Protein AF-A0A925S3K0-F1 (afdb_monomer)

Structure (mmCIF, N/CA/C/O backbone):
data_AF-A0A925S3K0-F1
#
_entry.id   AF-A0A925S3K0-F1
#
loop_
_atom_site.group_PDB
_atom_site.id
_atom_site.type_symbol
_atom_site.label_atom_id
_atom_site.label_alt_id
_atom_site.label_comp_id
_atom_site.label_asym_id
_atom_site.label_entity_id
_atom_site.label_seq_id
_atom_site.pdbx_PDB_ins_code
_atom_site.Cartn_x
_atom_site.Cartn_y
_atom_site.Cartn_z
_atom_site.occupancy
_atom_site.B_iso_or_equiv
_atom_site.auth_seq_id
_atom_site.auth_comp_id
_atom_site.auth_asym_id
_atom_site.auth_atom_id
_atom_site.pdbx_PDB_model_num
ATOM 1 N N . MET A 1 1 ? -22.190 6.558 -1.954 1.00 78.75 1 MET A N 1
ATOM 2 C CA . MET A 1 1 ? -20.961 6.521 -1.133 1.00 78.75 1 MET A CA 1
ATOM 3 C C . MET A 1 1 ? -19.927 5.752 -1.927 1.00 78.75 1 MET A C 1
ATOM 5 O O . MET A 1 1 ? -20.302 4.751 -2.520 1.00 78.75 1 MET A O 1
ATOM 9 N N . THR A 1 2 ? -18.701 6.253 -2.025 1.00 91.75 2 THR A N 1
ATOM 10 C CA . THR A 1 2 ? -17.604 5.581 -2.739 1.00 91.75 2 THR A CA 1
ATOM 11 C C . THR A 1 2 ? -16.828 4.677 -1.791 1.00 91.75 2 THR A C 1
ATOM 13 O O . THR A 1 2 ? -16.685 5.010 -0.613 1.00 91.75 2 THR A O 1
ATOM 16 N N . ASP A 1 3 ? -16.290 3.576 -2.306 1.00 95.31 3 ASP A N 1
ATOM 17 C CA . ASP A 1 3 ? -15.508 2.633 -1.508 1.00 95.31 3 ASP A CA 1
ATOM 18 C C . ASP A 1 3 ? -14.068 3.119 -1.278 1.00 95.31 3 ASP A C 1
ATOM 20 O O . ASP A 1 3 ? -13.445 3.730 -2.147 1.00 95.31 3 ASP A O 1
ATOM 24 N N . THR A 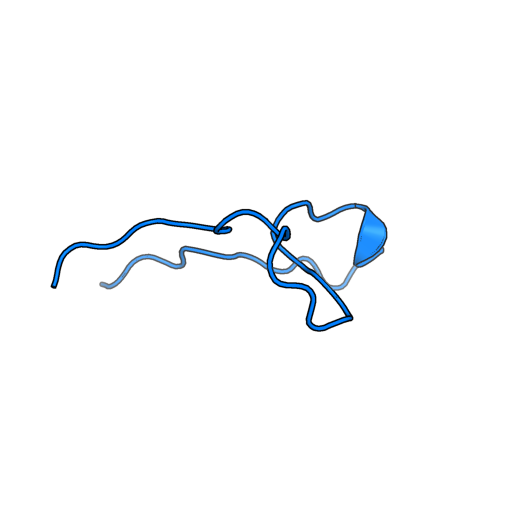1 4 ? -13.514 2.819 -0.100 1.00 97.19 4 THR A N 1
ATOM 25 C CA . THR A 1 4 ? -12.084 2.999 0.198 1.00 97.19 4 THR A CA 1
ATOM 26 C C . THR A 1 4 ? -11.320 1.737 -0.197 1.00 97.19 4 THR A C 1
ATOM 28 O O . THR A 1 4 ? -11.399 0.732 0.510 1.00 97.19 4 THR A O 1
ATOM 31 N N . LEU A 1 5 ? -10.575 1.793 -1.306 1.00 97.88 5 LEU A N 1
ATOM 32 C CA . LEU A 1 5 ? -9.859 0.634 -1.865 1.00 97.88 5 LEU A CA 1
ATOM 33 C C . LEU A 1 5 ? -8.580 0.267 -1.098 1.00 97.88 5 LEU A C 1
ATOM 35 O O . LEU A 1 5 ? -8.245 -0.907 -1.003 1.00 97.88 5 LEU A O 1
ATOM 39 N N . ILE A 1 6 ? -7.890 1.252 -0.515 1.00 98.00 6 ILE A N 1
ATOM 40 C CA . ILE A 1 6 ? -6.694 1.039 0.310 1.00 98.00 6 ILE A CA 1
ATOM 41 C C . ILE A 1 6 ? -6.935 1.701 1.662 1.00 98.00 6 ILE A C 1
ATOM 43 O O . ILE A 1 6 ? -7.068 2.921 1.758 1.00 98.00 6 ILE A O 1
ATOM 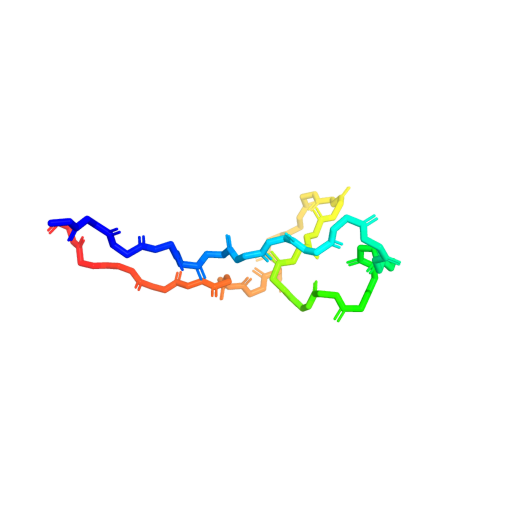47 N N . LYS A 1 7 ? -7.022 0.886 2.715 1.00 97.75 7 LYS A N 1
ATOM 48 C CA . LYS A 1 7 ? -7.181 1.356 4.095 1.00 97.75 7 LYS A CA 1
ATOM 49 C C . LYS A 1 7 ? -5.823 1.442 4.779 1.00 97.75 7 LYS A C 1
ATOM 51 O O . LYS A 1 7 ? -4.940 0.624 4.527 1.00 97.75 7 LYS A O 1
ATOM 56 N N . VAL A 1 8 ? -5.686 2.410 5.678 1.00 98.31 8 VAL A N 1
ATOM 57 C CA . VAL A 1 8 ? -4.479 2.614 6.482 1.00 98.31 8 VAL A CA 1
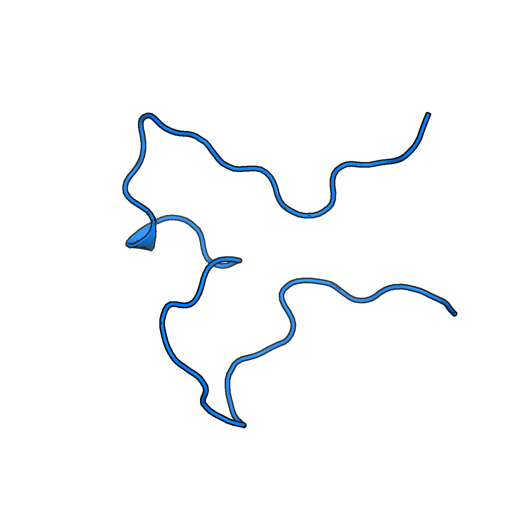ATOM 58 C C . VAL A 1 8 ? -4.861 2.567 7.954 1.00 98.31 8 VAL A C 1
ATOM 60 O O . VAL A 1 8 ? -5.740 3.304 8.394 1.00 98.31 8 VAL A O 1
ATOM 63 N N . ASP A 1 9 ? -4.191 1.695 8.702 1.00 98.19 9 ASP A N 1
ATOM 64 C CA . ASP A 1 9 ? -4.245 1.649 10.161 1.00 98.19 9 ASP A CA 1
ATOM 65 C C . ASP A 1 9 ? -2.985 2.323 10.712 1.00 98.19 9 ASP A C 1
ATOM 67 O O . ASP A 1 9 ? -1.881 1.804 10.562 1.00 98.19 9 ASP A O 1
ATOM 71 N N . LEU A 1 10 ? -3.149 3.493 11.334 1.00 98.31 10 LEU A N 1
ATOM 72 C CA . LEU A 1 10 ? -2.036 4.299 11.848 1.00 98.31 10 LEU A CA 1
ATOM 73 C C . LEU A 1 10 ? -1.352 3.686 13.078 1.00 98.31 10 LEU A C 1
ATOM 75 O O . LEU A 1 10 ? -0.304 4.174 13.495 1.00 98.31 10 LEU A O 1
ATOM 79 N N . THR A 1 11 ? -1.934 2.643 13.672 1.00 98.56 11 THR A N 1
ATOM 80 C CA . THR A 1 11 ? -1.342 1.936 14.816 1.00 98.56 11 THR A CA 1
ATOM 81 C C . THR A 1 11 ? -0.381 0.823 14.392 1.00 98.56 11 THR A C 1
A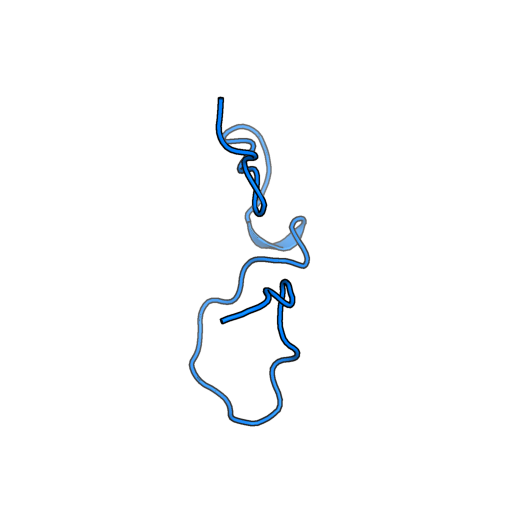TOM 83 O O . THR A 1 11 ? 0.334 0.284 15.237 1.00 98.56 11 THR A O 1
ATOM 86 N N . LYS A 1 12 ? -0.338 0.484 13.094 1.00 98.38 12 LYS A N 1
ATOM 87 C CA . LYS A 1 12 ? 0.478 -0.604 12.539 1.00 98.38 12 LYS A CA 1
ATOM 88 C C . LYS A 1 12 ? 1.681 -0.093 11.757 1.00 98.38 12 LYS A C 1
ATOM 90 O O . LYS A 1 12 ? 1.695 1.030 11.254 1.00 98.38 12 LYS A O 1
ATOM 95 N N . SER A 1 13 ? 2.690 -0.953 11.625 1.00 98.31 13 SER A N 1
ATOM 96 C CA . SER A 1 13 ? 3.822 -0.683 10.743 1.00 98.31 13 SER A CA 1
ATOM 97 C C . SER A 1 13 ? 3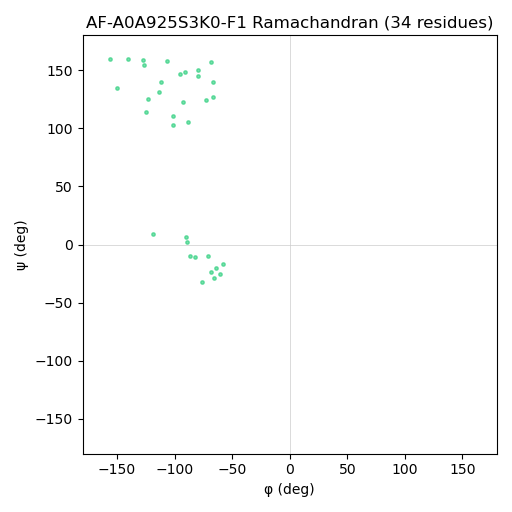.355 -0.677 9.281 1.00 98.31 13 SER A C 1
ATOM 99 O O . SER A 1 13 ? 2.580 -1.551 8.887 1.00 98.31 13 SER A O 1
ATOM 101 N N . PRO A 1 14 ? 3.847 0.240 8.428 1.00 97.75 14 PRO A N 1
ATOM 102 C CA . PRO A 1 14 ? 3.524 0.233 7.000 1.00 97.75 14 PRO A CA 1
ATOM 103 C C . PRO A 1 14 ? 4.037 -1.020 6.275 1.00 97.75 14 PRO A C 1
ATOM 105 O O . PRO A 1 14 ? 3.521 -1.348 5.214 1.00 97.75 14 PRO A O 1
ATOM 108 N N . VAL A 1 15 ? 5.022 -1.726 6.846 1.00 97.75 15 VAL A N 1
ATOM 109 C CA . VAL A 1 15 ? 5.559 -2.984 6.295 1.00 97.75 15 VAL A CA 1
ATOM 110 C C . VAL A 1 15 ? 4.534 -4.122 6.379 1.00 97.75 15 VAL A C 1
ATOM 112 O O . VAL A 1 15 ? 4.592 -5.052 5.583 1.00 97.75 15 VAL A O 1
ATOM 115 N N . ASP A 1 16 ? 3.565 -4.024 7.295 1.00 98.25 16 ASP A N 1
ATOM 116 C CA . ASP A 1 16 ? 2.521 -5.038 7.476 1.00 98.25 16 ASP A CA 1
ATOM 117 C C . ASP A 1 16 ? 1.366 -4.880 6.467 1.00 98.25 16 ASP A C 1
ATOM 119 O O . ASP A 1 16 ? 0.499 -5.749 6.379 1.00 98.25 16 ASP A O 1
ATOM 123 N N . ASN A 1 17 ? 1.311 -3.765 5.723 1.00 98.31 17 ASN A N 1
ATOM 124 C CA . ASN A 1 17 ? 0.275 -3.502 4.725 1.00 98.31 17 ASN A CA 1
ATOM 125 C C . ASN A 1 17 ? 0.807 -3.777 3.314 1.00 98.31 17 ASN A C 1
ATOM 127 O O . ASN A 1 17 ? 1.496 -2.944 2.730 1.00 98.31 17 ASN A O 1
ATOM 131 N N . GLU A 1 18 ? 0.417 -4.917 2.744 1.00 97.81 18 GLU A N 1
ATOM 132 C CA . GLU A 1 18 ? 0.824 -5.363 1.401 1.00 97.81 18 GLU A CA 1
ATOM 133 C C . GLU A 1 18 ? 0.468 -4.385 0.266 1.00 97.81 18 GLU A C 1
ATOM 135 O O . GLU A 1 18 ? 1.049 -4.452 -0.814 1.00 97.81 18 GLU A O 1
ATOM 140 N N . ASN A 1 19 ? -0.446 -3.441 0.514 1.00 98.12 19 ASN A N 1
ATOM 141 C CA . ASN A 1 19 ? -0.868 -2.433 -0.458 1.00 98.12 19 ASN A CA 1
ATOM 142 C C . ASN A 1 19 ? -0.021 -1.146 -0.417 1.00 98.12 19 ASN A C 1
ATOM 144 O O . ASN A 1 19 ? -0.332 -0.192 -1.132 1.00 98.12 19 ASN A O 1
ATOM 148 N N . ILE A 1 20 ? 1.015 -1.078 0.427 1.00 97.88 20 ILE A N 1
ATOM 149 C 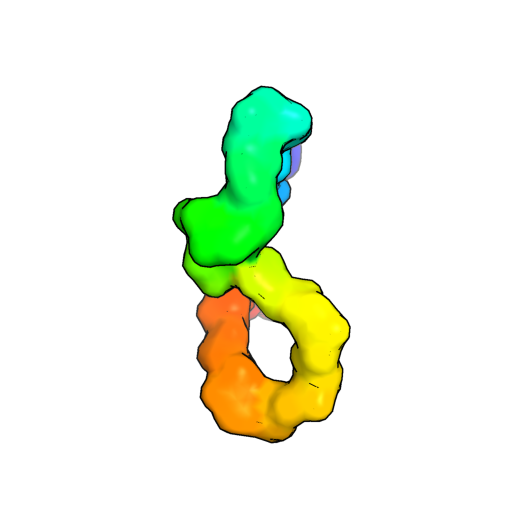CA . ILE A 1 20 ? 1.901 0.085 0.563 1.00 97.88 20 ILE A CA 1
ATOM 150 C C . ILE A 1 20 ? 3.306 -0.279 0.075 1.00 97.88 20 ILE A C 1
ATOM 152 O O . ILE A 1 20 ? 3.901 -1.262 0.503 1.00 97.88 20 ILE A O 1
ATOM 156 N N . HIS A 1 21 ? 3.879 0.568 -0.780 1.00 98.38 21 HIS A N 1
ATOM 157 C CA . HIS A 1 21 ? 5.279 0.480 -1.191 1.00 98.38 21 HIS A CA 1
ATOM 158 C C . HIS A 1 21 ? 5.983 1.824 -0.968 1.00 98.38 21 HIS A C 1
ATOM 160 O O . HIS A 1 21 ? 5.355 2.881 -0.939 1.00 98.38 21 HIS A O 1
ATOM 166 N N . ASN A 1 22 ? 7.305 1.801 -0.787 1.00 98.19 22 ASN A N 1
ATOM 167 C CA . ASN A 1 22 ? 8.098 2.997 -0.471 1.00 98.19 22 ASN A CA 1
ATOM 168 C C . ASN A 1 22 ? 9.167 3.321 -1.527 1.00 98.19 22 ASN A C 1
ATOM 170 O O . ASN A 1 22 ? 10.037 4.161 -1.289 1.00 98.19 22 ASN A O 1
ATOM 174 N N . ARG A 1 23 ? 9.145 2.640 -2.674 1.00 98.38 23 ARG A N 1
ATOM 175 C CA . ARG A 1 23 ? 10.046 2.855 -3.813 1.00 98.38 23 ARG A CA 1
ATOM 176 C C . ARG A 1 23 ? 9.279 2.728 -5.113 1.00 98.38 23 ARG A C 1
ATOM 178 O O . ARG A 1 23 ? 8.234 2.088 -5.156 1.00 98.38 23 ARG A O 1
ATOM 185 N N . TRP A 1 24 ? 9.845 3.292 -6.166 1.00 97.94 24 TRP A N 1
ATOM 186 C CA . TRP A 1 24 ? 9.405 3.032 -7.525 1.00 97.94 24 TRP A CA 1
ATOM 187 C C . TRP A 1 24 ? 10.231 1.892 -8.100 1.00 97.94 24 TRP A C 1
ATOM 189 O O . TRP A 1 24 ? 11.458 1.970 -8.129 1.00 97.94 24 TRP A O 1
ATOM 199 N N . HIS A 1 25 ? 9.556 0.834 -8.528 1.00 98.50 25 HIS A N 1
ATOM 200 C CA . HIS A 1 25 ? 10.162 -0.281 -9.236 1.00 98.50 25 HIS A CA 1
ATOM 201 C C . HIS A 1 25 ? 9.108 -0.866 -10.184 1.00 98.50 25 HIS A C 1
ATOM 203 O O . HIS A 1 25 ? 7.963 -1.024 -9.756 1.00 98.50 25 HIS A O 1
ATOM 209 N N . PRO A 1 26 ? 9.450 -1.160 -11.451 1.00 98.31 26 PRO A N 1
ATOM 210 C CA . PRO A 1 26 ? 8.476 -1.618 -12.447 1.00 98.31 26 PRO A CA 1
ATOM 211 C C . PRO A 1 26 ? 7.782 -2.931 -12.061 1.00 98.31 26 PRO A C 1
ATOM 213 O O . PRO A 1 26 ? 6.651 -3.162 -12.469 1.00 98.31 26 PRO A O 1
ATOM 216 N N . ASP A 1 27 ? 8.435 -3.749 -11.237 1.00 98.38 27 ASP A N 1
ATOM 217 C CA . ASP A 1 27 ? 7.932 -5.072 -10.850 1.00 98.38 27 ASP A CA 1
ATOM 218 C C . ASP A 1 27 ? 7.055 -5.071 -9.584 1.00 98.38 27 ASP A C 1
ATOM 220 O O . ASP A 1 27 ? 6.692 -6.136 -9.087 1.00 98.38 27 ASP A O 1
ATOM 224 N N . ILE A 1 28 ? 6.720 -3.904 -9.022 1.00 98.25 28 ILE A N 1
ATOM 225 C CA . ILE A 1 28 ? 5.777 -3.840 -7.896 1.00 98.25 28 ILE A CA 1
ATOM 226 C C . ILE A 1 28 ? 4.363 -4.121 -8.434 1.00 98.25 28 ILE A C 1
ATOM 228 O O . ILE A 1 28 ? 3.916 -3.421 -9.345 1.00 98.25 28 ILE A O 1
ATOM 232 N N . PRO A 1 29 ? 3.637 -5.119 -7.898 1.00 98.31 29 PRO A N 1
ATOM 233 C CA . PRO A 1 29 ? 2.297 -5.445 -8.370 1.00 98.31 29 PRO A CA 1
ATOM 234 C C . PRO A 1 29 ? 1.283 -4.342 -8.034 1.00 98.31 29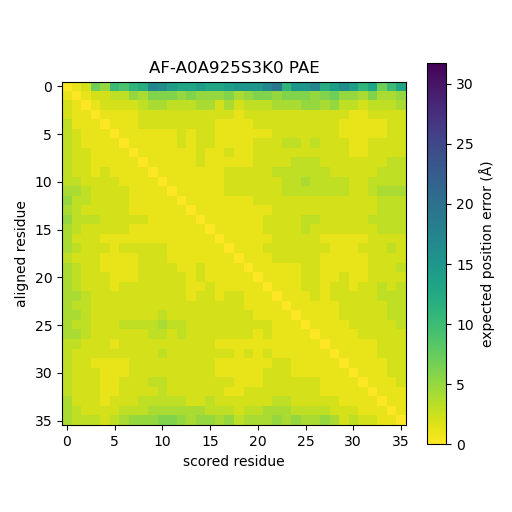 PRO A C 1
ATOM 236 O O . PRO A 1 29 ? 1.455 -3.567 -7.094 1.00 98.31 29 PRO A O 1
ATOM 239 N N . MET A 1 30 ? 0.185 -4.294 -8.792 1.00 98.19 30 MET A N 1
ATOM 240 C CA . MET A 1 30 ? -0.913 -3.356 -8.539 1.00 98.19 30 MET A CA 1
ATOM 241 C C . MET A 1 30 ? -1.616 -3.686 -7.215 1.00 98.19 30 MET A C 1
ATOM 243 O O . MET A 1 30 ? -2.108 -4.799 -7.049 1.00 98.19 30 MET A O 1
ATOM 247 N N . ALA A 1 31 ? -1.743 -2.703 -6.318 1.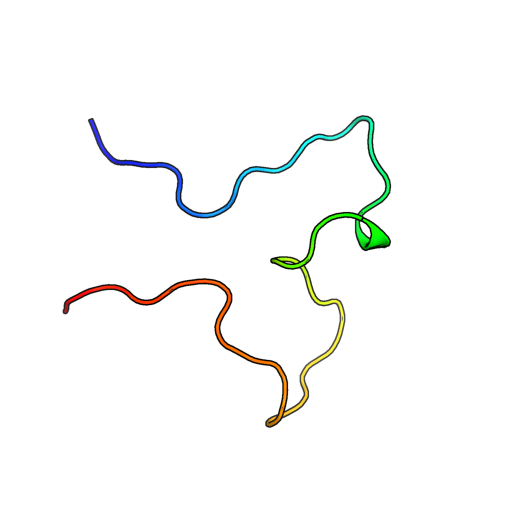00 98.12 31 ALA A N 1
ATOM 248 C CA . ALA A 1 31 ? -2.506 -2.840 -5.069 1.00 98.12 31 ALA A CA 1
ATOM 249 C C . ALA A 1 31 ? -4.018 -3.028 -5.310 1.00 98.12 31 ALA A C 1
ATOM 251 O O . ALA A 1 31 ? -4.717 -3.658 -4.523 1.00 98.12 31 ALA A O 1
ATOM 252 N N . CYS A 1 32 ? -4.549 -2.484 -6.410 1.00 97.94 32 CYS A N 1
ATOM 253 C CA . CYS A 1 32 ? -5.923 -2.727 -6.847 1.00 97.94 32 CYS A CA 1
ATOM 254 C C . CYS A 1 32 ? -6.084 -2.491 -8.356 1.00 97.94 32 CYS A C 1
ATOM 256 O O . CYS A 1 32 ? -5.289 -1.787 -8.978 1.00 97.94 32 CYS A O 1
ATOM 258 N N . TRP A 1 33 ? -7.140 -3.063 -8.933 1.00 98.00 33 TRP A N 1
ATOM 259 C CA . TRP A 1 33 ? -7.585 -2.794 -10.301 1.00 98.00 33 TRP A CA 1
ATOM 260 C C . TRP A 1 33 ? -8.926 -2.063 -10.263 1.00 98.00 33 TRP A C 1
ATOM 262 O O . TRP A 1 33 ? -9.805 -2.421 -9.479 1.00 98.00 33 TRP A O 1
ATOM 272 N N . VAL A 1 34 ? -9.107 -1.073 -11.135 1.00 96.81 34 VAL A N 1
ATOM 273 C CA . VAL A 1 34 ? -10.379 -0.357 -11.314 1.00 96.81 34 VAL A CA 1
ATOM 274 C C . VAL A 1 34 ? -10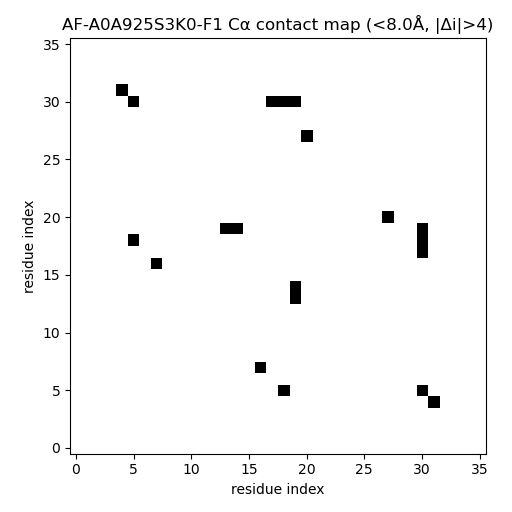.780 -0.354 -12.784 1.00 96.81 34 VAL A C 1
ATOM 276 O O . VAL A 1 34 ? -9.947 -0.552 -13.669 1.00 96.81 34 VAL A O 1
ATOM 279 N N . LYS A 1 35 ? -12.072 -0.153 -13.043 1.00 95.75 35 LYS A N 1
ATOM 280 C CA . LYS A 1 35 ? -12.562 0.101 -14.400 1.00 95.75 35 LYS A CA 1
ATOM 281 C C . LYS A 1 35 ? -12.320 1.575 -14.761 1.00 95.75 35 LYS A C 1
ATOM 283 O O . LYS A 1 35 ? -12.326 2.394 -13.841 1.00 95.75 35 LYS A O 1
ATOM 288 N N . PRO A 1 36 ? -12.107 1.894 -16.050 1.00 95.44 36 PRO A N 1
ATOM 289 C CA . PRO A 1 36 ? -12.129 3.272 -16.534 1.00 95.44 36 PRO A CA 1
ATOM 290 C C . PRO A 1 36 ? -13.433 3.997 -16.190 1.00 95.44 36 PRO A C 1
ATOM 292 O O . PRO A 1 36 ? -14.492 3.322 -16.177 1.00 95.44 36 PRO A O 1
#

Radius of gyration: 11.88 Å; Cα contacts (8 Å, |Δi|>4): 10; chains: 1; bounding box: 31×12×31 Å

Foldseek 3Di:
DDDDLADDDPVDDPVVGLQDDDDDDPPNDHSDDDDD

Sequence (36 aa):
MTDTLIKVDLTKSPVDNENIHNRWHPDIPMACWVKP

Mean predicted aligned error: 2.21 Å

Secondary structure (DSSP, 8-state):
----SS---TTS-GGG-TT--SS--TTPPPS-----

pLDDT: mean 97.15, std 3.36, range [78.75, 98.56]

Solvent-accessible surface area (backbone atoms only — not comparable to full-atom values): 2894 Å² total; per-residue (Å²): 136,82,85,79,89,78,84,84,65,90,91,54,64,66,87,78,38,89,73,58,82,94,72,93,59,92,85,62,77,77,73,73,86,81,82,134